Protein AF-A0A7W1G1A2-F1 (afdb_monomer_lite)

Radius of gyration: 16.17 Å; chains: 1; bounding box: 34×36×50 Å

Secondary structure (DSSP, 8-state):
--------------------HHHHHHHHHHHTT-TTHHHHHHHHHHHHGGG---TTS-HHHHHHHHHHHHHHHGGGTSS--SSSS--S-HHHHHHHHHHH-HHHHTTS-GGGHHHHHHHHHHHHHHHHT----

Sequence (133 aa):
MSTSHSRSTPSTVFVFRGTPSFMLGCCHEAAQGGKLGYEHVGWHLAKHLERLVPYEAEYDEWSQIIDDLDHVLIPYLDDSEPGPHVPGPMAEVMGGLVQHYPKVMALVPRRRWPSFYQGFFQARLDLHGWMID

Foldseek 3Di:
DDPPPPPPDPLDQAAQPDADPVLVVVLVCQVVVHDCHLLVSLLVCLVCQLVRGGPPDDSVSSVVLNVVLVVQLVVFLVVDDPDPPLTGDLVVNVVSCCRHPVVSVVSAPPVCSSSSSNSNSVNSCVVVVSDND

pLDDT: mean 82.63, std 17.03, range [40.31, 97.0]

Structure (mmCIF, N/CA/C/O backbone):
data_AF-A0A7W1G1A2-F1
#
_entry.id   AF-A0A7W1G1A2-F1
#
loop_
_atom_site.group_PDB
_atom_site.id
_atom_site.type_symbol
_atom_site.label_atom_id
_atom_site.label_alt_id
_atom_site.label_comp_id
_atom_site.label_asym_id
_atom_site.label_entity_id
_atom_site.label_seq_id
_atom_site.pdbx_PDB_ins_code
_atom_site.Cartn_x
_atom_site.Cartn_y
_atom_site.Cartn_z
_atom_site.occupancy
_atom_site.B_iso_or_equiv
_atom_site.auth_seq_id
_atom_site.auth_comp_id
_atom_site.auth_asym_id
_atom_site.auth_atom_id
_atom_site.pdbx_PDB_model_num
ATOM 1 N N . MET A 1 1 ? 20.334 22.898 -33.108 1.00 44.91 1 MET A N 1
ATOM 2 C CA . MET A 1 1 ? 19.352 22.709 -32.020 1.00 44.91 1 MET A CA 1
ATOM 3 C C . MET A 1 1 ? 18.618 21.410 -32.299 1.00 44.91 1 MET A C 1
ATOM 5 O O . MET A 1 1 ? 17.720 21.404 -33.127 1.00 44.91 1 MET A O 1
ATOM 9 N N . SER A 1 2 ? 19.076 20.303 -31.714 1.00 44.81 2 SER A N 1
ATOM 10 C CA . SER A 1 2 ? 18.458 18.986 -31.900 1.00 44.81 2 SER A CA 1
ATOM 11 C C . SER A 1 2 ? 17.577 18.699 -30.693 1.00 44.81 2 SER A C 1
ATOM 13 O O . SER A 1 2 ? 18.079 18.496 -29.592 1.00 44.81 2 SER A O 1
ATOM 15 N N . THR A 1 3 ? 16.263 18.735 -30.887 1.00 48.59 3 THR A N 1
ATOM 16 C CA . THR A 1 3 ? 15.278 18.312 -29.894 1.00 48.59 3 THR A CA 1
ATOM 17 C C . THR A 1 3 ? 15.204 16.787 -29.902 1.00 48.59 3 THR A C 1
ATOM 19 O O . THR A 1 3 ? 14.491 16.186 -30.708 1.00 48.59 3 THR A O 1
ATOM 22 N N . SER A 1 4 ? 15.969 16.151 -29.008 1.00 51.09 4 SER A N 1
ATOM 23 C CA . SER A 1 4 ? 15.780 14.738 -28.669 1.00 51.09 4 SER A CA 1
ATOM 24 C C . SER A 1 4 ? 14.375 14.554 -28.108 1.00 51.09 4 SER A C 1
ATOM 26 O O . SER A 1 4 ? 14.105 14.842 -26.946 1.00 51.09 4 SER A O 1
ATOM 28 N N . HIS A 1 5 ? 13.469 14.087 -28.960 1.00 41.00 5 HIS A N 1
ATOM 29 C CA . HIS A 1 5 ? 12.187 13.549 -28.542 1.00 41.00 5 HIS A CA 1
ATOM 30 C C . HIS A 1 5 ? 12.468 12.195 -27.897 1.00 41.00 5 HIS A C 1
ATOM 32 O O . HIS A 1 5 ? 12.606 11.187 -28.595 1.00 41.00 5 HIS A O 1
ATOM 38 N N . SER A 1 6 ? 12.607 12.190 -26.571 1.00 56.12 6 SER A N 1
ATOM 39 C CA . SER A 1 6 ? 12.589 10.956 -25.793 1.00 56.12 6 SER A CA 1
ATOM 40 C C . SER A 1 6 ? 11.232 10.299 -26.038 1.00 56.12 6 SER A C 1
ATOM 42 O O . SER A 1 6 ? 10.196 10.822 -25.626 1.00 56.12 6 SER A O 1
ATOM 44 N N . ARG A 1 7 ? 11.208 9.214 -26.817 1.00 42.94 7 ARG A N 1
ATOM 45 C CA . ARG A 1 7 ? 10.006 8.394 -26.958 1.00 42.94 7 ARG A CA 1
ATOM 46 C C . ARG A 1 7 ? 9.846 7.666 -25.635 1.00 42.94 7 ARG A C 1
ATOM 48 O O . ARG A 1 7 ? 10.552 6.692 -25.405 1.00 42.94 7 ARG A O 1
ATOM 55 N N . SER A 1 8 ? 8.940 8.139 -24.786 1.00 45.69 8 SER A N 1
ATOM 56 C CA . SER A 1 8 ? 8.419 7.339 -23.684 1.00 45.69 8 SER A CA 1
ATOM 57 C C . SER A 1 8 ? 7.805 6.087 -24.303 1.00 45.69 8 SER A C 1
ATOM 59 O O . SER A 1 8 ? 6.743 6.145 -24.926 1.00 45.69 8 SER A O 1
ATOM 61 N N . THR A 1 9 ? 8.516 4.965 -24.235 1.00 47.75 9 THR A N 1
ATOM 62 C CA . THR A 1 9 ? 7.912 3.653 -24.456 1.00 47.75 9 THR A CA 1
ATOM 63 C C . THR A 1 9 ? 6.695 3.548 -23.540 1.00 47.75 9 THR A C 1
ATOM 65 O O . THR A 1 9 ? 6.779 4.006 -22.399 1.00 47.75 9 THR A O 1
ATOM 68 N N . PRO A 1 10 ? 5.553 3.015 -24.008 1.00 50.12 10 PRO A N 1
ATOM 69 C CA . PRO A 1 10 ? 4.430 2.777 -23.116 1.00 50.12 10 PRO A CA 1
ATOM 70 C C . PRO A 1 10 ? 4.919 1.831 -22.020 1.00 50.12 10 PRO A C 1
ATOM 72 O O . PRO A 1 10 ? 5.243 0.682 -22.313 1.00 50.12 10 PRO A O 1
ATOM 75 N N . SER A 1 11 ? 5.039 2.328 -20.788 1.00 62.69 11 SER A N 1
ATOM 76 C CA . SER A 1 11 ? 5.359 1.488 -19.640 1.00 62.69 11 SER A CA 1
ATOM 77 C C . SER A 1 11 ? 4.294 0.400 -19.570 1.00 62.69 11 SER A C 1
ATOM 79 O O . SER A 1 11 ? 3.102 0.700 -19.449 1.00 62.69 11 SER A O 1
ATOM 81 N N . THR A 1 12 ? 4.702 -0.856 -19.737 1.00 75.25 12 THR A N 1
ATOM 82 C CA . THR A 1 12 ? 3.802 -1.999 -19.600 1.00 75.25 12 THR A CA 1
ATOM 83 C C . THR A 1 12 ? 3.170 -1.937 -18.215 1.00 75.25 12 THR A C 1
ATOM 85 O O . THR A 1 12 ? 3.861 -1.909 -17.201 1.00 75.25 12 THR A O 1
ATOM 88 N N . VAL A 1 13 ? 1.839 -1.874 -18.162 1.00 83.75 13 VAL A N 1
ATOM 89 C CA . VAL A 1 13 ? 1.116 -1.832 -16.891 1.00 83.75 13 VAL A CA 1
ATOM 90 C C . VAL A 1 13 ? 0.857 -3.260 -16.433 1.00 83.75 13 VAL A C 1
ATOM 92 O O . VAL A 1 13 ? -0.050 -3.921 -16.940 1.00 83.75 13 VAL A O 1
ATOM 95 N N . PHE A 1 14 ? 1.629 -3.732 -15.457 1.00 92.50 14 PHE A N 1
ATOM 96 C CA . PHE A 1 14 ? 1.376 -5.019 -14.811 1.00 92.50 14 PHE A CA 1
ATOM 97 C C . PHE A 1 14 ? 0.311 -4.886 -13.723 1.00 92.50 14 PHE A C 1
ATOM 99 O O . PHE A 1 14 ? 0.341 -3.951 -12.927 1.00 92.50 14 PHE A O 1
ATOM 106 N N . VAL A 1 15 ? -0.645 -5.818 -13.674 1.00 93.81 15 VAL A N 1
ATOM 107 C CA . VAL A 1 15 ? -1.780 -5.748 -12.742 1.00 93.81 15 VAL A CA 1
ATOM 108 C C . VAL A 1 15 ? -1.868 -7.024 -11.922 1.00 93.81 15 VAL A C 1
ATOM 110 O O . VAL A 1 15 ? -2.139 -8.107 -12.442 1.00 93.81 15 VAL A O 1
ATOM 113 N N . PHE A 1 16 ? -1.743 -6.896 -10.606 1.00 93.75 16 PHE A N 1
ATOM 114 C CA . PHE A 1 16 ? -1.983 -7.990 -9.683 1.00 93.75 16 PHE A CA 1
ATOM 115 C C . PHE A 1 16 ? -3.486 -8.296 -9.604 1.00 93.75 16 PHE A C 1
ATOM 117 O O . PHE A 1 16 ? -4.292 -7.535 -9.060 1.00 93.75 16 PHE A O 1
ATOM 124 N N . ARG A 1 17 ? -3.893 -9.446 -10.155 1.00 92.00 17 ARG A N 1
ATOM 125 C CA . ARG A 1 17 ? -5.313 -9.837 -10.264 1.00 92.00 17 ARG A CA 1
ATOM 126 C C . ARG A 1 17 ? -5.877 -10.535 -9.024 1.00 92.00 17 ARG A C 1
ATOM 128 O O . ARG A 1 17 ? -7.075 -10.844 -9.000 1.00 92.00 17 ARG A O 1
ATOM 135 N N . GLY A 1 18 ? -5.034 -10.840 -8.041 1.00 92.06 18 GLY A N 1
ATOM 136 C CA . GLY A 1 18 ? -5.409 -11.552 -6.824 1.00 92.06 18 GLY A CA 1
ATOM 137 C C . GLY A 1 18 ? -5.875 -10.633 -5.697 1.00 92.06 18 GLY A C 1
ATOM 138 O O . GLY A 1 18 ? -5.760 -9.410 -5.755 1.00 92.06 18 GLY A O 1
ATOM 139 N N . THR A 1 19 ? -6.361 -11.255 -4.628 1.00 93.88 19 THR A N 1
ATOM 140 C CA . THR A 1 19 ? -6.579 -10.601 -3.337 1.00 93.88 19 THR A CA 1
ATOM 141 C C . THR A 1 19 ? -5.948 -11.494 -2.275 1.00 93.88 19 THR A C 1
ATOM 143 O O . THR A 1 19 ? -6.495 -12.563 -2.001 1.00 93.88 19 THR A O 1
ATOM 146 N N . PRO A 1 20 ? -4.784 -11.123 -1.715 1.00 94.56 20 PRO A N 1
ATOM 147 C CA . PRO A 1 20 ? -4.109 -11.966 -0.738 1.00 94.56 20 PRO A CA 1
ATOM 148 C C . PRO A 1 20 ? -4.995 -12.202 0.489 1.00 94.56 20 PRO A C 1
ATOM 150 O O . PRO A 1 20 ? -5.679 -11.288 0.952 1.00 94.56 20 PRO A O 1
ATOM 153 N N . SER A 1 21 ? -4.975 -13.416 1.041 1.00 95.81 21 SER A N 1
ATOM 154 C CA . SER A 1 21 ? -5.805 -13.781 2.199 1.00 95.81 21 SER A CA 1
ATOM 155 C C . SER A 1 21 ? -5.522 -12.912 3.426 1.00 95.81 21 SER A C 1
ATOM 157 O O . SER A 1 21 ? -6.454 -12.556 4.145 1.00 95.81 21 SER A O 1
ATOM 159 N N . PHE A 1 22 ? -4.264 -12.502 3.626 1.00 94.00 22 PHE A N 1
ATOM 160 C CA . PHE A 1 22 ? -3.905 -11.581 4.704 1.00 94.00 22 PHE A CA 1
ATOM 161 C C . PHE A 1 22 ? -4.599 -10.222 4.541 1.00 94.00 22 PHE A C 1
ATOM 163 O O . PHE A 1 22 ? -5.118 -9.698 5.517 1.00 94.00 22 PHE A O 1
ATOM 170 N N . MET A 1 23 ? -4.720 -9.695 3.314 1.00 95.69 23 MET A N 1
ATOM 171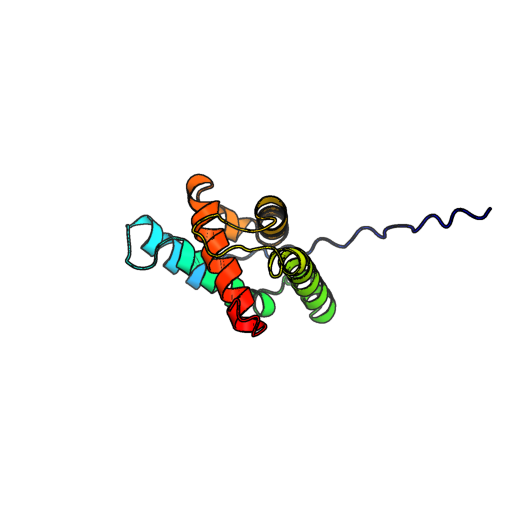 C CA . MET A 1 23 ? -5.427 -8.431 3.070 1.00 95.69 23 MET A CA 1
ATOM 172 C C . MET A 1 23 ? -6.911 -8.541 3.413 1.00 95.69 23 MET A C 1
ATOM 174 O O . MET A 1 23 ? -7.467 -7.628 4.018 1.00 95.69 23 MET A O 1
ATOM 178 N N . LEU A 1 24 ? -7.551 -9.666 3.078 1.00 95.62 24 LEU A N 1
ATOM 179 C CA . LEU A 1 24 ? -8.942 -9.917 3.469 1.00 95.62 24 LEU A CA 1
ATOM 180 C C . LEU A 1 24 ? -9.095 -9.945 4.993 1.00 95.62 24 LEU A C 1
ATOM 182 O O . LEU A 1 24 ? -9.987 -9.282 5.523 1.00 95.62 24 LEU A O 1
ATOM 186 N N . GLY A 1 25 ? -8.212 -10.669 5.687 1.00 95.00 25 GLY A N 1
ATOM 187 C CA . GLY A 1 25 ? -8.207 -10.752 7.147 1.00 95.00 25 GLY A CA 1
ATOM 188 C C . GLY A 1 25 ? -8.012 -9.387 7.809 1.00 95.00 25 GLY A C 1
ATOM 189 O O . GLY A 1 25 ? -8.841 -8.978 8.622 1.00 95.00 25 GLY A O 1
ATOM 190 N N . CYS A 1 26 ? -6.977 -8.646 7.404 1.00 94.94 26 CYS A N 1
ATOM 191 C CA . CYS A 1 26 ? -6.665 -7.332 7.963 1.00 94.94 26 CYS A CA 1
ATOM 192 C C . CYS A 1 26 ? -7.786 -6.314 7.698 1.00 94.94 26 CYS A C 1
ATOM 194 O O . CYS A 1 26 ? -8.191 -5.602 8.615 1.00 94.94 26 CYS A O 1
ATOM 196 N N . CYS A 1 27 ? -8.337 -6.255 6.478 1.00 95.50 27 CYS A N 1
ATOM 197 C CA . CYS A 1 27 ? -9.447 -5.348 6.165 1.00 95.50 27 CYS A CA 1
ATOM 198 C C . CYS A 1 27 ? -10.719 -5.697 6.948 1.00 95.50 27 CYS A C 1
ATOM 200 O O . CYS A 1 27 ? -11.426 -4.795 7.402 1.00 95.50 27 CYS A O 1
ATOM 202 N N . HIS A 1 28 ? -11.014 -6.989 7.122 1.00 95.25 28 HIS A N 1
ATOM 203 C CA . HIS A 1 28 ? -12.162 -7.446 7.902 1.00 95.25 28 HIS A CA 1
ATOM 204 C C . HIS A 1 28 ? -12.026 -7.064 9.382 1.00 95.25 28 HIS A C 1
ATOM 206 O O . HIS A 1 28 ? -12.947 -6.473 9.945 1.00 95.25 28 HIS A O 1
ATOM 212 N N . GLU A 1 29 ? -10.868 -7.321 9.995 1.00 95.31 29 GLU A N 1
ATOM 213 C CA . GLU A 1 29 ? -10.587 -6.917 11.378 1.00 95.31 29 GLU A CA 1
ATOM 214 C C . GLU A 1 29 ? -10.670 -5.389 11.547 1.00 95.31 29 GLU A C 1
ATOM 216 O O . GLU A 1 29 ? -11.344 -4.888 12.452 1.00 95.31 29 GLU A O 1
ATOM 221 N N . ALA A 1 30 ? -10.061 -4.628 10.633 1.00 95.75 30 ALA A N 1
ATOM 222 C CA . ALA A 1 30 ? -10.093 -3.168 10.659 1.00 95.75 30 ALA A CA 1
ATOM 223 C C . ALA A 1 30 ? -11.518 -2.605 10.508 1.00 95.75 30 ALA A C 1
ATOM 225 O O . ALA A 1 30 ? -11.874 -1.614 11.153 1.00 95.75 30 ALA A O 1
ATOM 226 N N . ALA A 1 31 ? -12.361 -3.228 9.677 1.00 94.38 31 ALA A N 1
ATOM 227 C CA . ALA A 1 31 ? -13.756 -2.826 9.491 1.00 94.38 31 ALA A CA 1
ATOM 228 C C . ALA A 1 31 ? -14.611 -3.025 10.754 1.00 94.38 31 ALA A C 1
ATOM 230 O O . ALA A 1 31 ? -15.564 -2.272 10.960 1.00 94.38 31 ALA A O 1
ATOM 231 N N . GLN A 1 32 ? -14.252 -3.986 11.607 1.00 94.69 32 GLN A N 1
ATOM 232 C CA . GLN A 1 32 ? -14.930 -4.271 12.875 1.00 94.69 32 GLN A CA 1
ATOM 233 C C . GLN A 1 32 ? -14.420 -3.419 14.049 1.00 94.69 32 GLN A C 1
ATOM 235 O O . GLN A 1 32 ? -14.847 -3.620 15.183 1.00 94.69 32 GLN A O 1
ATOM 240 N N . GLY A 1 33 ? -13.525 -2.458 13.794 1.00 88.75 33 GLY A N 1
ATOM 241 C CA . GLY A 1 33 ? -12.916 -1.647 14.850 1.00 88.75 33 GLY A CA 1
ATOM 242 C C . GLY A 1 33 ? -11.847 -2.400 15.643 1.00 88.75 33 GLY A C 1
ATOM 243 O O . GLY A 1 33 ? -11.625 -2.090 16.811 1.00 88.75 33 GLY A O 1
ATOM 244 N N . GLY A 1 34 ? -11.200 -3.395 15.025 1.00 84.25 34 GLY A N 1
ATOM 245 C CA . GLY A 1 34 ? -10.056 -4.087 15.608 1.00 84.25 34 GLY A CA 1
ATOM 246 C C . GLY A 1 34 ? -8.904 -3.140 15.958 1.00 84.25 34 GLY A C 1
ATOM 247 O O . GLY A 1 34 ? -8.839 -1.995 15.504 1.00 84.25 34 GLY A O 1
ATOM 248 N N . LYS A 1 35 ? -7.972 -3.633 16.780 1.00 79.12 35 LYS A N 1
ATOM 249 C CA . LYS A 1 35 ? -6.970 -2.802 17.472 1.00 79.12 35 LYS A CA 1
ATOM 250 C C . LYS A 1 35 ? -6.012 -2.054 16.542 1.00 79.12 35 LYS A C 1
ATOM 252 O O . LYS A 1 35 ? -5.463 -1.041 16.950 1.00 79.12 35 LYS A O 1
ATOM 257 N N . LEU A 1 36 ? -5.796 -2.568 15.332 1.00 80.56 36 LEU A N 1
ATOM 258 C CA . LEU A 1 36 ? -4.706 -2.145 14.450 1.00 80.56 36 LEU A CA 1
ATOM 259 C C . LEU A 1 36 ? -5.166 -1.258 13.270 1.00 80.56 36 LEU A C 1
ATOM 261 O O . LEU A 1 36 ? -4.340 -0.689 12.561 1.00 80.56 36 LEU A O 1
ATOM 265 N N . GLY A 1 37 ? -6.482 -1.079 13.081 1.00 93.00 37 GLY A N 1
ATOM 266 C CA . GLY A 1 37 ? -7.047 -0.143 12.099 1.00 93.00 37 GLY A CA 1
ATOM 267 C C . GLY A 1 37 ? -6.619 -0.379 10.639 1.00 93.00 37 GLY A C 1
ATOM 268 O O . GLY A 1 37 ? -6.118 -1.438 10.274 1.00 93.00 37 GLY A O 1
ATOM 269 N N . TYR A 1 38 ? -6.852 0.619 9.775 1.00 96.00 38 TYR A N 1
ATOM 270 C CA . TYR A 1 38 ? -6.448 0.563 8.358 1.00 96.00 38 TYR A CA 1
ATOM 271 C C . TYR A 1 38 ? -4.974 0.913 8.134 1.00 96.00 38 TYR A C 1
ATOM 273 O O . TYR A 1 38 ? -4.429 0.570 7.092 1.00 96.00 38 TYR A O 1
ATOM 281 N N . GLU A 1 39 ? -4.325 1.534 9.114 1.00 94.81 39 GLU A N 1
ATOM 282 C CA . GLU A 1 39 ? -2.879 1.754 9.125 1.00 94.81 39 GLU A CA 1
ATOM 283 C C . GLU A 1 39 ? -2.124 0.431 9.009 1.00 94.81 39 GLU A C 1
ATOM 285 O O . GLU A 1 39 ? -1.337 0.233 8.088 1.00 94.81 39 GLU A O 1
ATOM 290 N N . HIS A 1 40 ? -2.478 -0.549 9.836 1.00 95.12 40 HIS A N 1
ATOM 291 C CA . HIS A 1 40 ? -1.868 -1.873 9.780 1.00 95.12 40 HIS A CA 1
ATOM 292 C C . HIS A 1 40 ? -2.129 -2.620 8.464 1.00 95.12 40 HIS A C 1
ATOM 294 O O . HIS A 1 40 ? -1.285 -3.384 7.999 1.00 95.12 40 HIS A O 1
ATOM 300 N N . VAL A 1 41 ? -3.276 -2.372 7.823 1.00 96.56 41 VAL A N 1
ATOM 301 C CA . VAL A 1 41 ? -3.581 -2.903 6.486 1.00 96.56 41 VAL A CA 1
ATOM 302 C C . VAL A 1 41 ? -2.585 -2.356 5.455 1.00 96.56 41 VAL A C 1
ATOM 304 O O . VAL A 1 41 ? -2.051 -3.123 4.653 1.00 96.56 41 VAL A O 1
ATOM 307 N N . GLY A 1 42 ? -2.316 -1.047 5.485 1.00 96.12 42 GLY A N 1
ATOM 308 C CA . GLY A 1 42 ? -1.323 -0.416 4.612 1.00 96.12 42 GLY A CA 1
ATOM 309 C C . GLY A 1 42 ? 0.093 -0.915 4.879 1.00 96.12 42 GLY A C 1
ATOM 310 O O . GLY A 1 42 ? 0.799 -1.279 3.938 1.00 96.12 42 GLY A O 1
ATOM 311 N N . TRP A 1 43 ? 0.462 -1.030 6.157 1.00 95.12 43 TRP A N 1
ATOM 312 C CA . TRP A 1 43 ? 1.758 -1.559 6.590 1.00 95.12 43 TRP A CA 1
ATOM 313 C C . TRP A 1 43 ? 2.000 -2.980 6.063 1.00 95.12 43 TRP A C 1
ATOM 315 O O . TRP A 1 43 ? 3.056 -3.281 5.506 1.00 95.12 43 TRP A O 1
ATOM 325 N N . HIS A 1 44 ? 0.996 -3.857 6.154 1.00 95.94 44 HIS A N 1
ATOM 326 C CA . HIS A 1 44 ? 1.104 -5.219 5.633 1.00 95.94 44 HIS A CA 1
ATOM 327 C C . HIS A 1 44 ? 1.243 -5.280 4.114 1.00 95.94 44 HIS A C 1
ATOM 329 O O . HIS A 1 44 ? 2.002 -6.115 3.619 1.00 95.94 44 HIS A O 1
ATOM 335 N N . LEU A 1 45 ? 0.529 -4.428 3.368 1.00 96.06 45 LEU A N 1
ATOM 336 C CA . LEU A 1 45 ? 0.685 -4.392 1.914 1.00 96.06 45 LEU A CA 1
ATOM 337 C C . LEU A 1 45 ? 2.116 -3.988 1.538 1.00 96.06 45 LEU A C 1
ATOM 339 O O . LEU A 1 45 ? 2.752 -4.693 0.757 1.00 96.06 45 LEU A O 1
ATOM 343 N N . ALA A 1 46 ? 2.624 -2.909 2.139 1.00 94.81 46 ALA A N 1
ATOM 344 C CA . ALA A 1 46 ? 3.985 -2.415 1.934 1.00 94.81 46 ALA A CA 1
ATOM 345 C C . ALA A 1 46 ? 5.048 -3.501 2.166 1.00 94.81 46 ALA A C 1
ATOM 347 O O . ALA A 1 46 ? 5.894 -3.727 1.306 1.00 94.81 46 ALA A O 1
ATOM 348 N N . LYS A 1 47 ? 4.958 -4.267 3.261 1.00 94.56 47 LYS A N 1
ATOM 349 C CA . LYS A 1 47 ? 5.935 -5.335 3.569 1.00 94.56 47 LYS A CA 1
ATOM 350 C C . LYS A 1 47 ? 5.862 -6.575 2.694 1.00 94.56 47 LYS A C 1
ATOM 352 O O . LYS A 1 47 ? 6.717 -7.457 2.801 1.00 94.56 47 LYS A O 1
ATOM 357 N N . HIS A 1 48 ? 4.823 -6.696 1.883 1.00 94.25 48 HIS A N 1
ATOM 358 C CA . HIS A 1 48 ? 4.617 -7.865 1.040 1.00 94.25 48 HIS A CA 1
ATOM 359 C C . HIS A 1 48 ? 4.610 -7.535 -0.452 1.00 94.25 48 HIS A C 1
ATOM 361 O O . HIS A 1 48 ? 4.476 -8.461 -1.244 1.00 94.25 48 HIS A O 1
ATOM 367 N N . LEU A 1 49 ? 4.817 -6.274 -0.841 1.00 91.75 49 LEU A N 1
ATOM 368 C CA . LEU A 1 49 ? 4.796 -5.809 -2.233 1.00 91.75 49 LEU A CA 1
ATOM 369 C C . LEU A 1 49 ? 5.704 -6.630 -3.162 1.00 91.75 49 LEU A C 1
ATOM 371 O O . LEU A 1 49 ? 5.236 -7.127 -4.186 1.00 91.75 49 LEU A O 1
ATOM 375 N N . GLU A 1 50 ? 6.949 -6.885 -2.753 1.00 90.31 50 GLU A N 1
ATOM 376 C CA . GLU A 1 50 ? 7.922 -7.700 -3.506 1.00 90.31 50 GLU A CA 1
ATOM 377 C C . GLU A 1 50 ? 7.453 -9.140 -3.758 1.00 90.31 50 GLU A C 1
ATOM 379 O O . GLU A 1 50 ? 7.864 -9.791 -4.713 1.00 90.31 50 GLU A O 1
ATOM 384 N N . ARG A 1 51 ? 6.569 -9.662 -2.900 1.00 91.19 51 ARG A N 1
ATOM 385 C CA . ARG A 1 51 ? 6.029 -11.027 -3.007 1.00 91.19 51 ARG A CA 1
ATOM 386 C C . ARG A 1 51 ? 4.719 -11.082 -3.785 1.00 91.19 51 ARG A C 1
ATOM 388 O O . ARG A 1 51 ? 4.221 -12.172 -4.063 1.00 91.19 51 ARG A O 1
ATOM 395 N N . LEU A 1 52 ? 4.134 -9.931 -4.105 1.00 93.19 52 LEU A N 1
ATOM 396 C CA . LEU A 1 52 ? 2.870 -9.810 -4.822 1.00 93.19 52 LEU A CA 1
ATOM 397 C C . LEU A 1 52 ? 3.121 -9.443 -6.287 1.00 93.19 52 LEU A C 1
ATOM 399 O O . LEU A 1 52 ? 2.608 -8.438 -6.780 1.00 93.19 52 LEU A O 1
ATOM 403 N N . VAL A 1 53 ? 3.904 -10.288 -6.959 1.00 93.25 53 VAL A N 1
ATOM 404 C CA . VAL A 1 53 ? 4.286 -10.137 -8.367 1.00 93.25 53 VAL A CA 1
ATOM 405 C C . VAL A 1 53 ? 3.111 -10.545 -9.270 1.00 93.25 53 VAL A C 1
ATOM 407 O O . VAL A 1 53 ? 2.555 -11.638 -9.096 1.00 93.25 53 VAL A O 1
ATOM 410 N N . PRO A 1 54 ? 2.677 -9.694 -10.216 1.00 93.06 54 PRO A N 1
ATOM 411 C CA . PRO A 1 54 ? 1.722 -10.077 -11.252 1.00 93.06 54 PRO A CA 1
ATOM 412 C C . PRO A 1 54 ? 2.236 -11.256 -12.083 1.00 93.06 54 PRO A C 1
ATOM 414 O O . PRO A 1 54 ? 3.417 -11.333 -12.390 1.00 93.06 54 PRO A O 1
ATOM 417 N N . TYR A 1 55 ? 1.343 -12.161 -12.491 1.00 90.31 55 TYR A N 1
ATOM 418 C CA . TYR A 1 55 ? 1.733 -13.349 -13.264 1.00 90.31 55 TYR A CA 1
ATOM 419 C C . TYR A 1 55 ? 2.396 -12.996 -14.603 1.00 90.31 55 TYR A C 1
ATOM 421 O O . TYR A 1 55 ? 3.232 -13.748 -15.091 1.00 90.31 55 TYR A O 1
ATOM 429 N N . GLU A 1 56 ? 1.995 -11.875 -15.208 1.00 89.62 56 GLU A N 1
ATOM 430 C CA . GLU A 1 56 ? 2.537 -11.424 -16.489 1.00 89.62 56 GLU A CA 1
ATOM 431 C C . GLU A 1 56 ? 3.879 -10.679 -16.374 1.00 89.62 56 GLU A C 1
ATOM 433 O O . GLU A 1 56 ? 4.456 -10.377 -17.413 1.00 89.62 56 GLU A O 1
ATOM 438 N N . ALA A 1 57 ? 4.346 -10.359 -15.162 1.00 90.00 57 ALA A N 1
ATOM 439 C CA . ALA A 1 57 ? 5.561 -9.578 -14.941 1.00 90.00 57 ALA A CA 1
ATOM 440 C C . ALA A 1 57 ? 6.773 -10.479 -14.696 1.00 90.00 57 ALA A C 1
ATOM 442 O O . ALA A 1 57 ? 6.701 -11.421 -13.896 1.00 90.00 57 ALA A O 1
ATOM 443 N N . GLU A 1 58 ? 7.906 -10.154 -15.318 1.00 90.00 58 GLU A N 1
ATOM 444 C CA . GLU A 1 58 ? 9.187 -10.689 -14.863 1.00 90.00 58 GLU A CA 1
ATOM 445 C C . GLU A 1 58 ? 9.606 -10.020 -13.545 1.00 90.00 58 GLU A C 1
ATOM 447 O O . GLU A 1 58 ? 9.187 -8.906 -13.220 1.00 90.00 58 GLU A O 1
ATOM 452 N N . TYR A 1 59 ? 10.430 -10.713 -12.755 1.00 84.88 59 TYR A N 1
ATOM 453 C CA . TYR A 1 59 ? 10.825 -10.233 -11.428 1.00 84.88 59 TYR A CA 1
ATOM 454 C C . TYR A 1 59 ? 11.539 -8.874 -11.492 1.00 84.88 59 TYR A C 1
ATOM 456 O O . TYR A 1 59 ? 11.223 -7.985 -10.705 1.00 84.88 59 TYR A O 1
ATOM 464 N N . ASP A 1 60 ? 12.442 -8.692 -12.458 1.00 88.56 60 ASP A N 1
ATOM 465 C CA . ASP A 1 60 ? 13.227 -7.461 -12.605 1.00 88.56 60 ASP A CA 1
ATOM 466 C C . ASP A 1 60 ? 12.349 -6.272 -13.035 1.00 88.56 60 ASP A C 1
ATOM 468 O O . ASP A 1 60 ? 12.494 -5.167 -12.514 1.00 88.56 60 ASP A O 1
ATOM 472 N N . GLU A 1 61 ? 11.376 -6.502 -13.926 1.00 89.56 61 GLU A N 1
ATOM 473 C CA . GLU A 1 61 ? 10.403 -5.478 -14.333 1.00 89.56 61 GLU A CA 1
ATOM 474 C C . GLU A 1 61 ? 9.512 -5.059 -13.160 1.00 89.56 61 GLU A C 1
ATOM 476 O O . GLU A 1 61 ? 9.187 -3.882 -12.993 1.00 89.56 61 GLU A O 1
ATOM 481 N N . TRP A 1 62 ? 9.120 -6.030 -12.333 1.00 90.31 62 TRP A N 1
ATOM 482 C CA . TRP A 1 62 ? 8.309 -5.770 -11.154 1.00 90.31 62 TRP A CA 1
ATOM 483 C C . TRP A 1 62 ? 9.088 -5.030 -10.064 1.00 90.31 62 TRP A C 1
ATOM 485 O O . TRP A 1 62 ? 8.548 -4.107 -9.453 1.00 90.31 62 TRP A O 1
ATOM 495 N N . SER A 1 63 ? 10.359 -5.386 -9.858 1.00 89.44 63 SER A N 1
ATOM 496 C CA . SER A 1 63 ? 11.255 -4.675 -8.942 1.00 89.44 63 SER A CA 1
ATOM 497 C C . SER A 1 63 ? 11.374 -3.202 -9.326 1.00 89.44 63 SER A C 1
ATOM 499 O O . SER A 1 63 ? 11.198 -2.346 -8.468 1.00 89.44 63 SER A O 1
ATOM 501 N N . GLN A 1 64 ? 11.546 -2.896 -10.617 1.00 89.88 64 GLN A N 1
ATOM 502 C CA . GLN A 1 64 ? 11.629 -1.509 -11.082 1.00 89.88 64 GLN A CA 1
ATOM 503 C C . GLN A 1 64 ? 10.356 -0.704 -10.772 1.00 89.88 64 GLN A C 1
ATOM 505 O O . GLN A 1 64 ? 10.440 0.461 -10.403 1.00 89.88 64 GLN A O 1
ATOM 510 N N . ILE A 1 65 ? 9.168 -1.308 -10.875 1.00 88.62 65 ILE A N 1
ATOM 511 C CA . ILE A 1 65 ? 7.904 -0.629 -10.531 1.00 88.62 65 ILE A CA 1
ATOM 512 C C . ILE A 1 65 ? 7.810 -0.346 -9.027 1.00 88.62 65 ILE A C 1
ATOM 514 O O . ILE A 1 65 ? 7.295 0.697 -8.618 1.00 88.62 65 ILE A O 1
ATOM 518 N N . ILE A 1 66 ? 8.281 -1.277 -8.194 1.00 89.94 66 ILE A N 1
ATOM 519 C CA . ILE A 1 66 ? 8.366 -1.080 -6.743 1.00 89.94 66 ILE A CA 1
ATOM 520 C C . ILE A 1 66 ? 9.345 0.057 -6.426 1.00 89.94 66 ILE A C 1
ATOM 522 O O . ILE A 1 66 ? 8.998 0.922 -5.621 1.00 89.94 66 ILE A O 1
ATOM 526 N N . ASP A 1 67 ? 10.499 0.094 -7.093 1.00 89.19 67 ASP A N 1
ATOM 527 C CA . ASP A 1 67 ? 11.498 1.156 -6.943 1.00 89.19 67 ASP A CA 1
ATOM 528 C C . ASP A 1 67 ? 10.940 2.518 -7.387 1.00 89.19 67 ASP A C 1
ATOM 530 O O . ASP A 1 67 ? 11.136 3.520 -6.702 1.00 89.19 67 ASP A O 1
ATOM 534 N N . ASP A 1 68 ? 10.172 2.569 -8.480 1.00 87.38 68 ASP A N 1
ATOM 535 C CA . ASP A 1 68 ? 9.502 3.790 -8.943 1.00 87.38 68 ASP A CA 1
ATOM 536 C C . ASP A 1 68 ? 8.500 4.314 -7.895 1.00 87.38 68 ASP A C 1
ATOM 538 O O . ASP A 1 68 ? 8.415 5.524 -7.661 1.00 87.38 68 ASP A O 1
ATOM 542 N N . LEU A 1 69 ? 7.766 3.419 -7.218 1.00 85.44 69 LEU A N 1
ATOM 543 C CA . LEU A 1 69 ? 6.890 3.790 -6.099 1.00 85.44 69 LEU A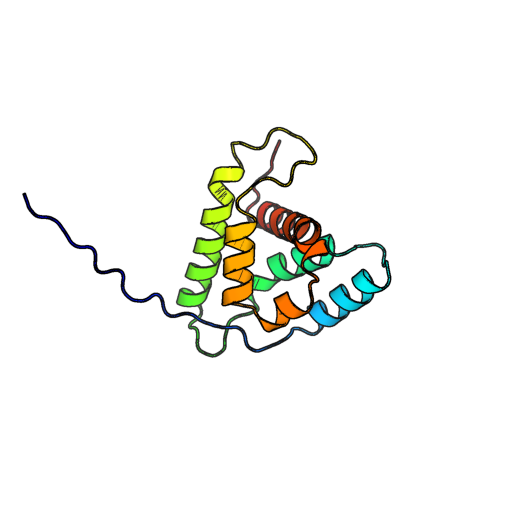 CA 1
ATOM 544 C C . LEU A 1 69 ? 7.683 4.326 -4.900 1.00 85.44 69 LEU A C 1
ATOM 546 O O . LEU A 1 69 ? 7.210 5.243 -4.229 1.00 85.44 69 LEU A O 1
ATOM 550 N N . ASP A 1 70 ? 8.869 3.786 -4.630 1.00 86.19 70 ASP A N 1
ATOM 551 C CA . ASP A 1 70 ? 9.723 4.233 -3.525 1.00 86.19 70 ASP A CA 1
ATOM 552 C C . ASP A 1 70 ? 10.410 5.569 -3.844 1.00 86.19 70 ASP A C 1
ATOM 554 O O . ASP A 1 70 ? 10.509 6.442 -2.980 1.00 86.19 70 ASP A O 1
ATOM 558 N N . HIS A 1 71 ? 10.770 5.809 -5.106 1.00 83.81 71 HIS A N 1
ATOM 559 C CA . HIS A 1 71 ? 11.268 7.100 -5.582 1.00 83.81 71 HIS A CA 1
ATOM 560 C C . HIS A 1 71 ? 10.263 8.236 -5.428 1.00 83.81 71 HIS A C 1
ATOM 562 O O . HIS A 1 71 ? 10.666 9.373 -5.191 1.00 83.81 71 HIS A O 1
ATOM 568 N N . VAL A 1 72 ? 8.969 7.937 -5.511 1.00 82.56 72 VAL A N 1
ATOM 569 C CA . VAL A 1 72 ? 7.907 8.903 -5.217 1.00 82.56 72 VAL A CA 1
ATOM 570 C C . VAL A 1 72 ? 7.894 9.275 -3.725 1.00 82.56 72 VAL A C 1
ATOM 572 O O . VAL A 1 72 ? 7.577 10.410 -3.378 1.00 82.56 72 VAL A O 1
ATOM 575 N N . LEU A 1 73 ? 8.291 8.369 -2.827 1.00 77.94 73 LEU A N 1
ATOM 576 C CA . LEU A 1 73 ? 8.335 8.630 -1.384 1.00 77.94 73 LEU A CA 1
ATOM 577 C C . LEU A 1 73 ? 9.557 9.457 -0.953 1.00 77.94 73 LEU A C 1
ATOM 579 O O . LEU A 1 73 ? 9.434 10.276 -0.043 1.00 77.94 73 LEU A O 1
ATOM 583 N N . ILE A 1 74 ? 10.705 9.276 -1.618 1.00 72.00 74 ILE A N 1
ATOM 584 C CA . ILE A 1 74 ? 12.004 9.864 -1.237 1.00 72.00 74 ILE A CA 1
ATOM 585 C C . ILE A 1 74 ? 11.984 11.396 -1.040 1.00 72.00 74 ILE A C 1
ATOM 587 O O . ILE A 1 74 ? 12.471 11.848 -0.003 1.00 72.00 74 ILE A O 1
ATOM 591 N N . PRO A 1 75 ? 11.424 12.222 -1.950 1.00 66.75 75 PRO A N 1
ATOM 592 C CA . PRO A 1 75 ? 11.451 13.684 -1.814 1.00 66.75 75 PRO A CA 1
ATOM 593 C C . PRO A 1 75 ? 10.755 14.214 -0.558 1.00 66.75 75 PRO A C 1
ATOM 595 O O . PRO A 1 75 ? 10.966 15.358 -0.174 1.00 66.75 75 PRO A O 1
ATOM 598 N N . TYR A 1 76 ? 9.912 13.397 0.068 1.00 65.38 76 TYR A N 1
ATOM 599 C CA . TYR A 1 76 ? 9.092 13.788 1.208 1.00 65.38 76 TYR A CA 1
ATOM 600 C C . TYR A 1 76 ? 9.652 13.303 2.546 1.00 65.38 76 TYR A C 1
ATOM 602 O O . TYR A 1 76 ? 9.006 13.50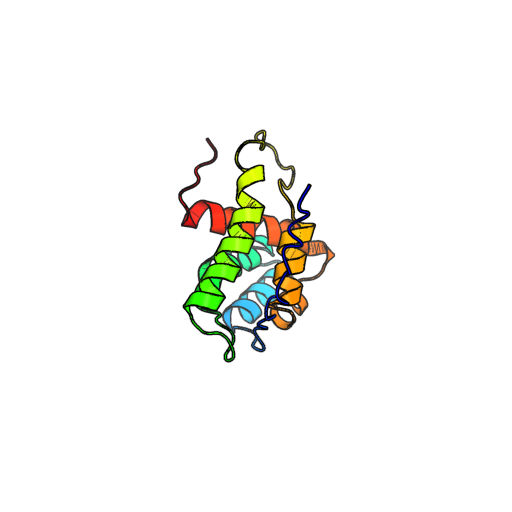4 3.570 1.00 65.38 76 TYR A O 1
ATOM 610 N N . LEU A 1 77 ? 10.835 12.682 2.528 1.00 63.56 77 LEU A N 1
ATOM 611 C CA . LEU A 1 77 ? 11.591 12.300 3.721 1.00 63.56 77 LEU A CA 1
ATOM 612 C C . LEU A 1 77 ? 12.356 13.488 4.316 1.00 63.56 77 LEU A C 1
ATOM 614 O O . LEU A 1 77 ? 12.454 13.591 5.534 1.00 63.56 77 LEU A O 1
ATOM 618 N N . ASP A 1 78 ? 12.857 14.392 3.465 1.00 56.56 78 ASP A N 1
ATOM 619 C CA . ASP A 1 78 ? 13.675 15.545 3.879 1.00 56.56 78 ASP A CA 1
ATOM 620 C C . ASP A 1 78 ? 12.841 16.760 4.341 1.00 56.56 78 ASP A C 1
ATOM 622 O O . ASP A 1 78 ? 13.326 17.577 5.118 1.00 56.56 78 ASP A O 1
ATOM 626 N N . ASP A 1 79 ? 11.581 16.875 3.900 1.00 53.88 79 ASP A N 1
ATOM 627 C CA . ASP A 1 79 ? 10.703 18.034 4.166 1.00 53.88 79 ASP A CA 1
ATOM 628 C C . ASP A 1 79 ? 9.688 17.807 5.310 1.00 53.88 79 ASP A C 1
ATOM 630 O O . ASP A 1 79 ? 8.859 18.675 5.609 1.00 53.88 79 ASP A O 1
ATOM 634 N N . SER A 1 80 ? 9.700 16.639 5.958 1.00 51.41 80 SER A N 1
ATOM 635 C CA . SER A 1 80 ? 8.764 16.324 7.043 1.00 51.41 80 SER A CA 1
ATOM 636 C C . SER A 1 80 ? 9.171 16.975 8.370 1.00 51.41 80 SER A C 1
ATOM 638 O O . SER A 1 80 ? 9.934 16.406 9.144 1.00 51.41 80 SER A O 1
ATOM 640 N N . GLU A 1 81 ? 8.596 18.143 8.685 1.00 46.50 81 GLU A N 1
ATOM 641 C CA . GLU A 1 81 ? 8.507 18.589 10.081 1.00 46.50 81 GLU A CA 1
ATOM 642 C C . GLU A 1 81 ? 7.763 17.534 10.930 1.00 46.50 81 GLU A C 1
ATOM 644 O O . GLU A 1 81 ? 6.757 16.970 10.477 1.00 46.50 81 GLU A O 1
ATOM 649 N N . PRO A 1 82 ? 8.193 17.280 12.179 1.00 40.31 82 PRO A N 1
ATOM 650 C CA . PRO A 1 82 ? 7.535 16.320 13.055 1.00 40.31 82 PRO A CA 1
ATOM 651 C C . PRO A 1 82 ? 6.118 16.798 13.421 1.00 40.31 82 PRO A C 1
ATOM 653 O O . PRO A 1 82 ? 5.930 17.729 14.204 1.00 40.31 82 PRO A O 1
ATOM 656 N N . GLY A 1 83 ? 5.092 16.138 12.876 1.00 45.75 83 GLY A N 1
ATOM 657 C CA . GLY A 1 83 ? 3.687 16.423 13.178 1.00 45.75 83 GLY A CA 1
ATOM 658 C C . GLY A 1 83 ? 2.705 15.446 12.511 1.00 45.75 83 GLY A C 1
ATOM 659 O O . GLY A 1 83 ? 3.078 14.727 11.590 1.00 45.75 83 GLY A O 1
ATOM 660 N N . PRO A 1 84 ? 1.422 15.407 12.931 1.00 43.44 84 PRO A N 1
ATOM 661 C CA . PRO A 1 84 ? 0.405 14.470 12.430 1.00 43.44 84 PRO A CA 1
ATOM 662 C C . PRO A 1 84 ? -0.151 14.864 11.047 1.00 43.44 84 PRO A C 1
ATOM 664 O O . PRO A 1 84 ? -1.292 14.542 10.703 1.00 43.44 84 PRO A O 1
ATOM 667 N N . HIS A 1 85 ? 0.620 15.611 10.259 1.00 48.41 85 HIS A N 1
ATOM 668 C CA . HIS A 1 85 ? 0.282 15.899 8.877 1.00 48.41 85 HIS A CA 1
ATOM 669 C C . HIS A 1 85 ? 0.741 14.725 8.031 1.00 48.41 85 HIS A C 1
ATOM 671 O O . HIS A 1 85 ? 1.910 14.380 8.052 1.00 48.41 85 HIS A O 1
ATOM 677 N N . VAL A 1 86 ? -0.198 14.101 7.315 1.00 52.50 86 VAL A N 1
ATOM 678 C CA . VAL A 1 86 ? 0.085 13.029 6.355 1.00 52.50 86 VAL A CA 1
ATOM 679 C C . VAL A 1 86 ? 1.078 13.580 5.323 1.00 52.50 86 VAL A C 1
ATOM 681 O O . VAL A 1 86 ? 0.646 14.376 4.482 1.00 52.50 86 VAL A O 1
ATOM 684 N N . PRO A 1 87 ? 2.379 13.238 5.384 1.00 55.41 87 PRO A N 1
ATOM 685 C CA . PRO A 1 87 ? 3.367 13.850 4.523 1.00 55.41 87 PRO A CA 1
ATOM 686 C C . PRO A 1 87 ? 3.471 13.022 3.244 1.00 55.41 87 PRO A C 1
ATOM 688 O O . PRO A 1 87 ? 3.404 11.789 3.249 1.00 55.41 87 PRO A O 1
ATOM 691 N N . GLY A 1 88 ? 3.607 13.707 2.120 1.00 61.91 88 GLY A N 1
ATOM 692 C CA . GLY A 1 88 ? 3.941 13.060 0.863 1.00 61.91 88 GLY A CA 1
ATOM 693 C C . GLY A 1 88 ? 2.813 12.887 -0.147 1.00 61.91 88 GLY A C 1
ATOM 694 O O . GLY A 1 88 ? 1.669 13.307 0.058 1.00 61.91 88 GLY A O 1
ATOM 695 N N . PRO A 1 89 ? 3.143 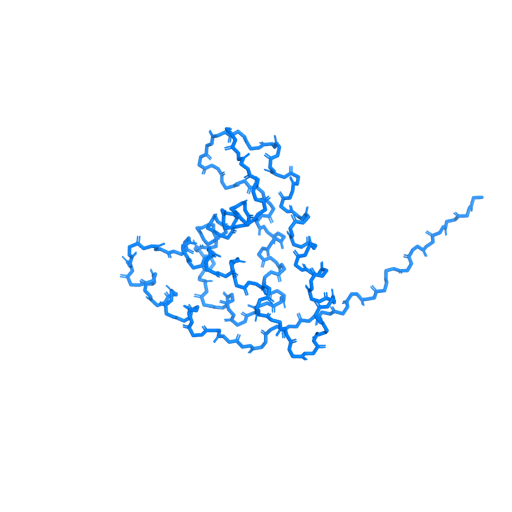12.285 -1.296 1.00 78.56 89 PRO A N 1
ATOM 696 C CA . PRO A 1 89 ? 2.355 12.301 -2.513 1.00 78.56 89 PRO A CA 1
ATOM 697 C C . PRO A 1 89 ? 1.328 11.171 -2.452 1.00 78.56 89 PRO A C 1
ATOM 699 O O . PRO A 1 89 ? 1.261 10.304 -3.324 1.00 78.56 89 PRO A O 1
ATOM 702 N N . MET A 1 90 ? 0.498 11.171 -1.402 1.00 86.56 90 MET A N 1
ATOM 703 C CA . MET A 1 90 ? -0.527 10.151 -1.172 1.00 86.56 90 MET A CA 1
ATOM 704 C C . MET A 1 90 ? -1.359 9.915 -2.436 1.00 86.56 90 MET A C 1
ATOM 706 O O . MET A 1 90 ? -1.681 8.779 -2.756 1.00 86.56 90 MET A O 1
ATOM 710 N N . ALA A 1 91 ? -1.694 10.969 -3.184 1.00 86.19 91 ALA A N 1
ATOM 711 C CA . ALA A 1 91 ? -2.439 10.831 -4.432 1.00 86.19 91 ALA A CA 1
ATOM 712 C C . ALA A 1 91 ? -1.703 9.979 -5.486 1.00 86.19 91 ALA A C 1
ATOM 714 O O . ALA A 1 91 ? -2.344 9.155 -6.136 1.00 86.19 91 ALA A O 1
ATOM 715 N N . GLU A 1 92 ? -0.387 10.141 -5.629 1.00 88.56 92 GLU A N 1
ATOM 716 C CA . GLU A 1 92 ? 0.438 9.415 -6.603 1.00 88.56 92 GLU A CA 1
ATOM 717 C C . GLU A 1 92 ? 0.639 7.963 -6.169 1.00 88.56 92 GLU A C 1
ATOM 719 O O . GLU A 1 92 ? 0.346 7.050 -6.940 1.00 88.56 92 GLU A O 1
ATOM 724 N N . VAL A 1 93 ? 1.009 7.737 -4.903 1.00 90.62 93 VAL A N 1
ATOM 725 C CA . VAL A 1 93 ? 1.182 6.385 -4.343 1.00 90.62 93 VAL A CA 1
ATOM 726 C C . VAL A 1 93 ? -0.124 5.606 -4.410 1.00 90.62 93 VAL A C 1
ATOM 728 O O . VAL A 1 93 ? -0.170 4.489 -4.922 1.00 90.62 93 VAL A O 1
ATOM 731 N N . MET A 1 94 ? -1.226 6.201 -3.951 1.00 92.62 94 MET A N 1
ATOM 732 C CA . MET A 1 94 ? -2.532 5.544 -3.995 1.00 92.62 94 MET A CA 1
ATOM 733 C C . MET A 1 94 ? -3.010 5.349 -5.438 1.00 92.62 94 MET A C 1
ATOM 735 O O . MET A 1 94 ? -3.671 4.351 -5.718 1.00 92.62 94 MET A O 1
ATOM 739 N N . GLY A 1 95 ? -2.657 6.252 -6.358 1.00 92.44 95 GLY A N 1
ATOM 740 C CA . GLY A 1 95 ? -2.883 6.089 -7.794 1.00 92.44 95 GLY A CA 1
ATOM 741 C C . GLY A 1 95 ? -2.167 4.862 -8.357 1.00 92.44 95 GLY A C 1
ATOM 742 O O . GLY A 1 95 ? -2.814 4.013 -8.976 1.00 92.44 95 GLY A O 1
ATOM 743 N N . GLY A 1 96 ? -0.874 4.712 -8.059 1.00 92.06 96 GLY A N 1
ATOM 744 C CA . GLY A 1 96 ? -0.081 3.541 -8.436 1.00 92.06 96 GLY A CA 1
ATOM 745 C C . GLY A 1 96 ? -0.630 2.248 -7.830 1.00 92.06 96 GLY A C 1
ATOM 746 O O . GLY A 1 96 ? -0.824 1.258 -8.537 1.00 92.06 9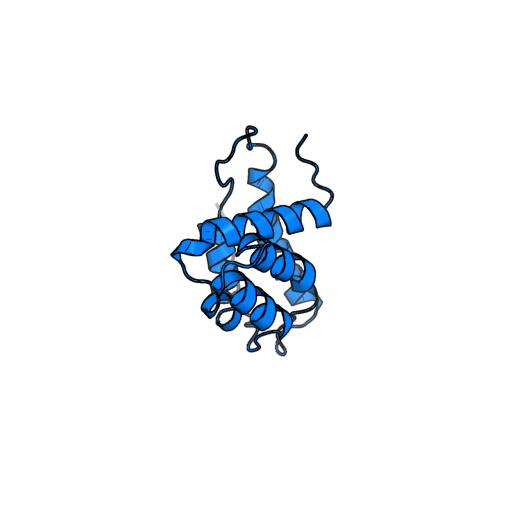6 GLY A O 1
ATOM 747 N N . LEU A 1 97 ? -1.004 2.260 -6.547 1.00 94.62 97 LEU A N 1
ATOM 748 C CA . LEU A 1 97 ? -1.632 1.100 -5.907 1.00 94.62 97 LEU A CA 1
ATOM 749 C C . LEU A 1 97 ? -2.990 0.751 -6.530 1.00 94.62 97 LEU A C 1
ATOM 751 O O . LEU A 1 97 ? -3.314 -0.425 -6.672 1.00 94.62 97 LEU A O 1
ATOM 755 N N . VAL A 1 98 ? -3.796 1.733 -6.937 1.00 95.88 98 VAL A N 1
ATOM 756 C CA . VAL A 1 98 ? -5.058 1.475 -7.652 1.00 95.88 98 VAL A CA 1
ATOM 757 C C . VAL A 1 98 ? -4.799 0.873 -9.035 1.00 95.88 98 VAL A C 1
ATOM 759 O O . VAL A 1 98 ? -5.546 -0.013 -9.452 1.00 95.88 98 VAL A O 1
ATOM 762 N N . GLN A 1 99 ? -3.751 1.321 -9.725 1.00 94.62 99 GLN A N 1
ATOM 763 C CA . GLN A 1 99 ? -3.364 0.822 -11.043 1.00 94.62 99 GLN A CA 1
ATOM 764 C C . GLN A 1 99 ? -2.846 -0.623 -10.982 1.00 94.62 99 GLN A C 1
ATOM 766 O O . GLN A 1 99 ? -3.306 -1.469 -11.751 1.00 94.62 99 GLN A O 1
ATOM 771 N N . HIS A 1 100 ? -1.940 -0.921 -10.050 1.00 94.44 100 HIS A N 1
ATOM 772 C CA . HIS A 1 100 ? -1.278 -2.225 -9.959 1.00 94.44 100 HIS A CA 1
ATOM 773 C C . HIS A 1 100 ? -2.019 -3.235 -9.072 1.00 94.44 100 HIS A C 1
ATOM 775 O O . HIS A 1 100 ? -1.945 -4.436 -9.324 1.00 94.44 100 HIS A O 1
ATOM 781 N N . TYR A 1 101 ? -2.788 -2.780 -8.079 1.00 95.12 101 TYR A N 1
ATOM 782 C CA . TYR A 1 101 ? -3.484 -3.623 -7.097 1.00 95.12 101 TYR A CA 1
ATOM 783 C C . TYR A 1 101 ? -4.985 -3.298 -6.955 1.00 95.12 101 TYR A C 1
ATOM 785 O O . TYR A 1 101 ? -5.499 -3.162 -5.837 1.00 95.12 101 TYR A O 1
ATOM 793 N N . PRO A 1 102 ? -5.761 -3.234 -8.054 1.00 96.50 102 PRO A N 1
ATOM 794 C CA . PRO A 1 102 ? -7.130 -2.716 -8.030 1.00 96.50 102 PRO A CA 1
ATOM 795 C C . PRO A 1 102 ? -8.062 -3.488 -7.086 1.00 96.50 102 PRO A C 1
ATOM 797 O O . PRO A 1 102 ? -8.860 -2.887 -6.366 1.00 96.50 102 PRO A O 1
ATOM 800 N N . LYS A 1 103 ? -7.953 -4.823 -7.035 1.00 96.38 103 LYS A N 1
ATOM 801 C CA . LYS A 1 103 ? -8.799 -5.643 -6.149 1.00 96.38 103 LYS A CA 1
ATOM 802 C C . LYS A 1 103 ? -8.444 -5.498 -4.676 1.00 96.38 103 LYS A C 1
ATOM 804 O O . LYS A 1 103 ? -9.324 -5.614 -3.832 1.00 96.38 103 LYS A O 1
ATOM 809 N N . VAL A 1 104 ? -7.173 -5.261 -4.364 1.00 95.88 104 VAL A N 1
ATOM 810 C CA . VAL A 1 104 ? -6.729 -5.005 -2.991 1.00 95.88 104 VAL A CA 1
ATOM 811 C C . VAL A 1 104 ? -7.233 -3.636 -2.548 1.00 95.88 104 VAL A C 1
ATOM 813 O O . VAL A 1 104 ? -7.851 -3.520 -1.493 1.00 95.88 104 VAL A O 1
ATOM 816 N N . MET A 1 105 ? -7.072 -2.621 -3.399 1.00 97.00 105 MET A N 1
ATOM 817 C CA . MET A 1 105 ? -7.535 -1.263 -3.113 1.00 97.00 105 MET A CA 1
ATOM 818 C C . MET A 1 105 ? -9.058 -1.154 -3.013 1.00 97.00 105 MET A C 1
ATOM 820 O O . MET A 1 105 ? -9.559 -0.328 -2.252 1.00 97.00 105 MET A O 1
ATOM 824 N N . ALA A 1 106 ? -9.809 -2.023 -3.694 1.00 96.88 106 ALA A N 1
ATOM 825 C CA . ALA A 1 106 ? -11.260 -2.116 -3.537 1.00 96.88 106 ALA A CA 1
ATOM 826 C C . ALA A 1 106 ? -11.700 -2.524 -2.115 1.00 96.88 106 ALA A C 1
ATOM 828 O O . ALA A 1 106 ? -12.822 -2.210 -1.719 1.00 96.88 106 ALA A O 1
ATOM 829 N N . LEU A 1 107 ? -10.834 -3.183 -1.333 1.00 96.44 107 LEU A N 1
ATOM 830 C CA . LEU A 1 107 ? -11.117 -3.528 0.065 1.00 96.44 107 LEU A CA 1
ATOM 831 C C . LEU A 1 107 ? -10.956 -2.342 1.024 1.00 96.44 107 LEU A C 1
ATOM 833 O O . LEU A 1 107 ? -11.436 -2.408 2.154 1.00 96.44 107 LEU A O 1
ATOM 837 N N . VAL A 1 108 ? -10.271 -1.276 0.603 1.00 96.94 108 VAL A N 1
ATOM 838 C CA . VAL A 1 108 ? -9.936 -0.130 1.451 1.00 96.94 108 VAL A CA 1
ATOM 839 C C . VAL A 1 108 ? -10.898 1.023 1.145 1.00 96.94 108 VAL A C 1
ATOM 841 O O . VAL A 1 108 ? -10.799 1.646 0.083 1.00 96.94 108 VAL A O 1
ATOM 844 N N . PRO A 1 109 ? -11.824 1.380 2.057 1.00 96.19 109 PRO A N 1
ATOM 845 C CA . PRO A 1 109 ? -12.736 2.494 1.832 1.00 96.19 109 PRO A CA 1
ATOM 846 C C . PRO A 1 109 ? -11.963 3.797 1.608 1.00 96.19 109 PRO A C 1
ATOM 848 O O . PRO A 1 109 ? -11.073 4.116 2.391 1.00 96.19 109 PRO A O 1
ATOM 851 N N . ARG A 1 110 ? -12.359 4.610 0.617 1.00 94.50 110 ARG A N 1
ATOM 852 C CA . ARG A 1 110 ? -11.685 5.891 0.303 1.00 94.50 110 ARG A CA 1
ATOM 853 C C . ARG A 1 110 ? -11.502 6.809 1.517 1.00 94.50 110 ARG A C 1
ATOM 855 O O . ARG A 1 110 ? -10.448 7.400 1.689 1.00 94.50 110 ARG A O 1
ATOM 862 N N . ARG A 1 111 ? -12.482 6.858 2.428 1.00 93.81 111 ARG A N 1
ATOM 863 C CA . ARG A 1 111 ? -12.391 7.628 3.690 1.00 93.81 111 ARG A CA 1
ATOM 864 C C . ARG A 1 111 ? -11.280 7.160 4.647 1.00 93.81 111 ARG A C 1
ATOM 866 O O . ARG A 1 111 ? -10.981 7.852 5.610 1.00 93.81 111 ARG A O 1
ATOM 873 N N . ARG A 1 112 ? -10.736 5.956 4.444 1.00 95.06 112 ARG A N 1
ATOM 874 C CA . ARG A 1 112 ? -9.653 5.347 5.232 1.00 95.06 112 ARG A CA 1
ATOM 875 C C . ARG A 1 112 ? -8.305 5.390 4.513 1.00 95.06 112 ARG A C 1
ATOM 877 O O . ARG A 1 112 ? -7.319 4.988 5.116 1.00 95.06 112 ARG A O 1
ATOM 884 N N . TRP A 1 113 ? -8.251 5.899 3.280 1.00 94.50 113 TRP A N 1
ATOM 885 C CA . TRP A 1 113 ? -7.009 6.038 2.517 1.00 94.50 113 TRP A CA 1
ATOM 886 C C . TRP A 1 113 ? -5.908 6.803 3.260 1.00 94.50 113 TRP A C 1
ATOM 888 O O . TRP A 1 113 ? -4.789 6.311 3.222 1.00 94.50 113 TRP A O 1
ATOM 898 N N . PRO A 1 114 ? -6.182 7.894 4.008 1.00 91.38 114 PRO A N 1
ATOM 899 C CA . PRO A 1 114 ? -5.134 8.562 4.786 1.00 91.38 114 PRO A CA 1
ATOM 900 C C . PRO A 1 114 ? -4.486 7.654 5.841 1.00 91.38 114 PRO A C 1
ATOM 902 O O . PRO A 1 114 ? -3.268 7.567 5.915 1.00 91.38 114 PRO A O 1
ATOM 905 N N . SER A 1 115 ? -5.297 6.916 6.610 1.00 92.19 115 SER A N 1
ATOM 906 C CA . SER A 1 115 ? -4.798 5.976 7.627 1.00 92.19 115 SER A CA 1
ATOM 907 C C . SER A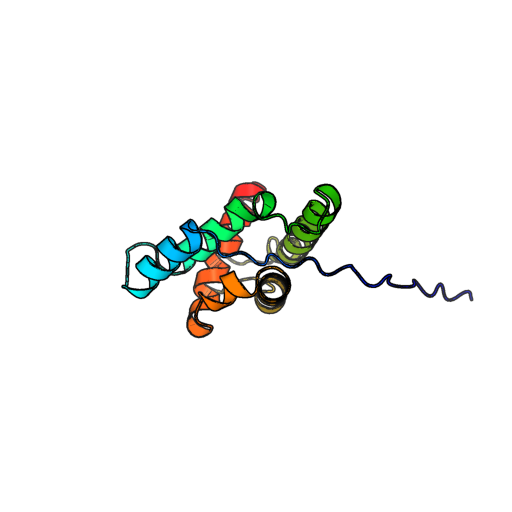 1 115 ? -4.056 4.805 6.988 1.00 92.19 115 SER A C 1
ATOM 909 O O . SER A 1 115 ? -2.990 4.435 7.455 1.00 92.19 115 SER A O 1
ATOM 911 N N . PHE A 1 116 ? -4.582 4.255 5.892 1.00 95.31 116 PHE A N 1
ATOM 912 C CA . PHE A 1 116 ? -3.896 3.220 5.123 1.00 95.31 116 PHE A CA 1
ATOM 913 C C . PHE A 1 116 ? -2.535 3.699 4.605 1.00 95.31 116 PHE A C 1
ATOM 915 O O . PHE A 1 116 ? -1.535 3.010 4.783 1.00 95.31 116 PHE A O 1
ATOM 922 N N . TYR A 1 117 ? -2.489 4.885 3.999 1.00 92.81 117 TYR A N 1
ATOM 923 C CA . TYR A 1 117 ? -1.264 5.463 3.461 1.00 92.81 117 TYR A CA 1
ATOM 924 C C . TYR A 1 117 ? -0.224 5.705 4.557 1.00 92.81 117 TYR A C 1
ATOM 926 O O . TYR A 1 117 ? 0.935 5.381 4.346 1.00 92.81 117 TYR A O 1
ATOM 934 N N . GLN A 1 118 ? -0.629 6.175 5.741 1.00 89.81 118 GLN A N 1
ATOM 935 C CA . GLN A 1 118 ? 0.281 6.348 6.876 1.00 89.81 118 GLN A CA 1
ATOM 936 C C . GLN A 1 118 ? 1.032 5.051 7.213 1.00 89.81 118 GLN A C 1
ATOM 938 O O . GLN A 1 118 ? 2.255 5.052 7.310 1.00 89.81 118 GLN A O 1
ATOM 943 N N . GLY A 1 119 ? 0.320 3.929 7.332 1.00 92.69 119 GLY A N 1
ATOM 944 C CA . GLY A 1 119 ? 0.965 2.654 7.648 1.00 92.69 119 GLY A CA 1
ATOM 945 C C . GLY A 1 119 ? 1.774 2.087 6.484 1.00 92.69 119 GLY A C 1
ATOM 946 O O . GLY A 1 119 ? 2.825 1.490 6.705 1.00 92.69 119 GLY A O 1
ATOM 947 N N . PHE A 1 120 ? 1.320 2.309 5.246 1.00 93.56 120 PHE A N 1
ATOM 948 C CA . PHE A 1 120 ? 2.086 1.973 4.045 1.00 93.56 120 PHE A CA 1
ATOM 949 C C . PHE A 1 120 ? 3.428 2.712 4.022 1.00 93.56 120 PHE A C 1
ATOM 951 O O . PHE A 1 120 ? 4.473 2.091 3.849 1.00 93.56 120 PHE A O 1
ATOM 958 N N . PHE A 1 121 ? 3.387 4.025 4.241 1.00 89.56 121 PHE A N 1
ATOM 959 C CA . PHE A 1 121 ? 4.555 4.890 4.297 1.00 89.56 121 PHE A CA 1
ATOM 960 C C . PHE A 1 121 ? 5.512 4.438 5.400 1.00 89.56 121 PHE A C 1
ATOM 962 O O . PHE A 1 121 ? 6.667 4.149 5.106 1.00 89.56 121 PHE A O 1
ATOM 969 N N . GLN A 1 122 ? 5.014 4.247 6.628 1.00 87.19 122 GLN A N 1
ATOM 970 C CA . GLN A 1 122 ? 5.825 3.781 7.756 1.00 87.19 122 GLN A CA 1
ATOM 971 C C . GLN A 1 122 ? 6.539 2.457 7.456 1.00 87.19 122 GLN A C 1
ATOM 973 O O . GLN A 1 122 ? 7.732 2.327 7.699 1.00 87.19 122 GLN A O 1
ATOM 978 N N . ALA A 1 123 ? 5.840 1.477 6.878 1.00 91.44 123 ALA A N 1
ATOM 979 C CA . ALA A 1 123 ? 6.460 0.211 6.498 1.00 91.44 123 ALA A CA 1
ATOM 980 C C . ALA A 1 123 ? 7.576 0.376 5.460 1.00 91.44 123 ALA A C 1
ATOM 982 O O . ALA A 1 123 ? 8.566 -0.349 5.524 1.00 91.44 123 ALA A O 1
ATOM 983 N N . ARG A 1 124 ? 7.420 1.292 4.496 1.00 88.75 124 ARG A N 1
ATOM 984 C CA . ARG A 1 124 ? 8.473 1.580 3.516 1.00 88.75 124 ARG A CA 1
ATOM 985 C C . ARG A 1 124 ? 9.681 2.240 4.183 1.00 88.75 124 ARG A C 1
ATOM 987 O O . ARG A 1 124 ? 10.793 1.778 3.945 1.00 88.75 124 ARG A O 1
ATOM 994 N N . LEU A 1 125 ? 9.477 3.201 5.091 1.00 84.25 125 LEU A N 1
ATOM 995 C CA . LEU A 1 125 ? 10.563 3.768 5.910 1.00 84.25 125 LEU A CA 1
ATOM 996 C C . LEU A 1 125 ? 11.343 2.674 6.650 1.00 84.25 125 LEU A C 1
ATOM 998 O O . LEU A 1 125 ? 12.568 2.594 6.536 1.00 84.25 125 LEU A O 1
ATOM 1002 N N . ASP A 1 126 ? 10.616 1.792 7.348 1.00 86.12 126 ASP A N 1
ATOM 1003 C CA . ASP A 1 126 ? 11.190 0.697 8.134 1.00 86.12 126 ASP A CA 1
ATOM 1004 C C . ASP A 1 126 ? 12.040 -0.251 7.265 1.00 86.12 126 ASP A C 1
ATOM 1006 O O . ASP A 1 126 ? 13.064 -0.763 7.720 1.00 86.12 126 ASP A O 1
ATOM 1010 N N . LEU A 1 127 ? 11.613 -0.516 6.023 1.00 85.06 127 LEU A N 1
ATOM 1011 C CA . LEU A 1 127 ? 12.297 -1.427 5.097 1.00 85.06 127 LEU A CA 1
ATOM 1012 C C . LEU A 1 127 ? 13.588 -0.837 4.530 1.00 85.06 127 LEU A C 1
ATOM 1014 O O . LEU A 1 127 ? 14.576 -1.559 4.403 1.00 85.06 127 LEU A O 1
ATOM 1018 N N . HIS A 1 128 ? 13.587 0.454 4.202 1.00 82.00 128 HIS A N 1
ATOM 1019 C CA . HIS A 1 128 ? 14.761 1.118 3.637 1.00 82.00 128 HIS A CA 1
ATOM 1020 C C . HIS A 1 128 ? 15.737 1.632 4.705 1.00 82.00 128 HIS A C 1
ATOM 1022 O O . HIS A 1 128 ? 16.818 2.114 4.368 1.00 82.00 128 HIS A O 1
ATOM 1028 N N . GLY A 1 129 ? 15.385 1.517 5.991 1.00 78.19 129 GLY A N 1
ATOM 1029 C CA . GLY A 1 129 ? 16.190 2.053 7.088 1.00 78.19 129 GLY A CA 1
ATOM 1030 C C . GLY A 1 129 ? 16.247 3.582 7.083 1.00 78.19 129 GLY A C 1
ATOM 1031 O O . GLY A 1 129 ? 17.185 4.161 7.630 1.00 78.19 129 GLY A O 1
ATOM 1032 N N . TRP A 1 130 ? 15.265 4.231 6.454 1.00 70.81 130 TRP A N 1
ATOM 1033 C CA . TRP A 1 130 ? 15.108 5.679 6.470 1.00 70.81 130 TRP A CA 1
ATOM 1034 C C . TRP A 1 130 ? 14.559 6.077 7.842 1.00 70.81 130 TRP A C 1
ATOM 1036 O O . TRP A 1 130 ? 13.350 6.077 8.066 1.00 70.81 130 TRP A O 1
ATOM 1046 N N . MET A 1 131 ? 15.455 6.335 8.796 1.00 55.69 131 MET A N 1
ATOM 1047 C CA . MET A 1 131 ? 15.069 6.900 10.088 1.00 55.69 131 MET A CA 1
ATOM 1048 C C . MET A 1 131 ? 14.791 8.392 9.903 1.00 55.69 131 MET A C 1
ATOM 1050 O O . MET A 1 131 ? 15.663 9.133 9.458 1.00 55.69 131 MET A O 1
ATOM 1054 N N . ILE A 1 132 ? 13.562 8.801 10.217 1.00 54.91 132 ILE A N 1
ATOM 1055 C CA . ILE A 1 132 ? 13.212 10.205 10.424 1.00 54.91 132 ILE A CA 1
ATOM 1056 C C . ILE A 1 132 ? 13.569 10.492 11.889 1.00 54.91 132 ILE A C 1
ATOM 1058 O O . ILE A 1 132 ? 12.915 9.947 12.781 1.00 54.91 132 ILE A O 1
ATOM 1062 N N . ASP A 1 133 ? 14.655 11.235 12.112 1.00 50.66 133 ASP A N 1
ATOM 1063 C CA . ASP A 1 133 ? 15.110 11.678 13.444 1.00 50.66 133 ASP A CA 1
ATOM 1064 C C . ASP A 1 133 ? 14.217 12.791 14.025 1.00 50.66 133 ASP A C 1
ATOM 1066 O O . ASP A 1 133 ? 13.761 13.668 13.252 1.00 50.66 133 ASP A O 1
#